Protein AF-X1JMI4-F1 (afdb_monomer_lite)

pLDDT: mean 95.99, std 2.15, range [86.31, 98.31]

Foldseek 3Di:
DVCQQVVHDPDDPVVVVVLVVCVVVVQKDKDFDDDPNDTFKIWIWGDDPNDIDTDDMGGRPVD

Sequence (63 aa):
MHHKTSGRITRPIITFDMMYKWIIDGYGILCGLKYKGKYIGFALVTVYKKAAYYGSASDDPDI

Radius of gyration: 12.51 Å; chains: 1; bounding box: 30×18×33 Å

Structure (mmCIF, N/CA/C/O backbone):
data_AF-X1JMI4-F1
#
_entry.id   AF-X1JMI4-F1
#
loop_
_atom_site.group_PDB
_atom_site.id
_atom_site.type_symbol
_atom_site.label_atom_id
_atom_site.label_alt_id
_atom_site.label_comp_id
_atom_site.label_asym_id
_atom_site.label_entity_id
_atom_site.label_seq_id
_atom_site.pdbx_PDB_ins_code
_atom_site.Cartn_x
_atom_site.Cartn_y
_atom_site.Cartn_z
_atom_site.occupancy
_atom_site.B_iso_or_equiv
_atom_site.auth_seq_id
_atom_site.auth_comp_id
_atom_site.auth_asym_id
_atom_site.auth_atom_id
_atom_site.pdbx_PDB_model_num
ATOM 1 N N . MET A 1 1 ? 3.966 0.561 -10.521 1.00 86.31 1 MET A N 1
ATOM 2 C CA . MET A 1 1 ? 4.872 -0.534 -10.112 1.00 86.31 1 MET A CA 1
ATOM 3 C C . MET A 1 1 ? 4.219 -1.904 -10.274 1.00 86.31 1 MET A C 1
ATOM 5 O O . MET 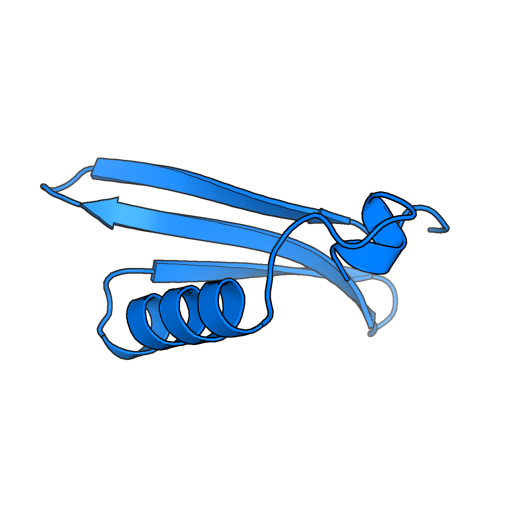A 1 1 ? 4.755 -2.676 -11.040 1.00 86.31 1 MET A O 1
ATOM 9 N N . HIS A 1 2 ? 3.026 -2.178 -9.727 1.00 94.75 2 HIS A N 1
ATOM 10 C CA . HIS A 1 2 ? 2.341 -3.480 -9.900 1.00 94.75 2 HIS A CA 1
ATOM 11 C C . HIS A 1 2 ? 2.244 -4.034 -11.333 1.00 94.75 2 HIS A C 1
ATOM 13 O O . HIS A 1 2 ? 2.411 -5.236 -11.527 1.00 94.75 2 HIS A O 1
ATOM 19 N N . HIS A 1 3 ? 1.974 -3.183 -12.331 1.00 94.81 3 HIS A N 1
ATOM 20 C CA . HIS A 1 3 ? 1.982 -3.623 -13.730 1.00 94.81 3 HIS A CA 1
ATOM 21 C C . HIS A 1 3 ? 3.369 -4.143 -14.134 1.00 94.81 3 HIS A C 1
ATOM 23 O O . HIS A 1 3 ? 3.474 -5.237 -14.671 1.00 94.81 3 HIS A O 1
ATOM 29 N N . LYS A 1 4 ? 4.427 -3.408 -13.777 1.00 94.38 4 LYS A N 1
ATOM 30 C CA . LYS A 1 4 ? 5.816 -3.819 -13.993 1.00 94.38 4 LYS A CA 1
ATOM 31 C C . LYS A 1 4 ? 6.125 -5.139 -13.274 1.00 94.38 4 LYS A C 1
ATOM 33 O O . LYS A 1 4 ? 6.547 -6.080 -13.923 1.00 94.38 4 LYS A O 1
ATOM 38 N N . THR A 1 5 ? 5.815 -5.232 -11.980 1.00 95.00 5 THR A N 1
ATOM 39 C CA . THR A 1 5 ? 6.040 -6.428 -11.145 1.00 95.00 5 THR A CA 1
ATOM 40 C C . THR A 1 5 ? 5.380 -7.687 -11.701 1.00 95.00 5 THR A C 1
ATOM 42 O O . THR A 1 5 ? 5.955 -8.763 -11.651 1.00 95.00 5 THR A O 1
ATOM 45 N N . SER A 1 6 ? 4.149 -7.577 -12.208 1.00 95.00 6 SER A N 1
ATOM 46 C CA . SER A 1 6 ? 3.351 -8.747 -12.609 1.00 95.00 6 SER A CA 1
ATOM 47 C C . SER A 1 6 ? 3.298 -9.002 -14.117 1.00 95.00 6 SER A C 1
ATOM 49 O O . SER A 1 6 ? 2.699 -9.989 -14.538 1.00 95.00 6 SER A O 1
ATOM 51 N N . GLY A 1 7 ? 3.844 -8.098 -14.936 1.00 96.12 7 GLY A N 1
ATOM 52 C CA . GLY A 1 7 ? 3.761 -8.152 -16.399 1.00 96.12 7 GLY A CA 1
ATOM 53 C C . GLY A 1 7 ? 2.356 -7.931 -16.981 1.00 96.12 7 GLY A C 1
ATOM 54 O O . GLY A 1 7 ? 2.171 -8.049 -18.188 1.00 96.12 7 GLY A O 1
ATOM 55 N N . ARG A 1 8 ? 1.348 -7.627 -16.150 1.00 95.56 8 ARG A N 1
ATOM 56 C CA . ARG A 1 8 ? -0.035 -7.361 -16.581 1.00 95.56 8 ARG A CA 1
ATOM 57 C C . ARG A 1 8 ? -0.750 -6.381 -15.656 1.00 95.56 8 ARG A C 1
ATOM 59 O O . ARG A 1 8 ? -0.314 -6.114 -14.540 1.00 95.56 8 ARG A O 1
ATOM 66 N N . ILE A 1 9 ? -1.892 -5.859 -16.090 1.00 95.19 9 ILE A N 1
ATOM 67 C CA . ILE A 1 9 ? -2.753 -5.042 -15.228 1.00 95.19 9 ILE A CA 1
ATOM 68 C C . ILE A 1 9 ? -3.547 -5.981 -14.317 1.00 95.19 9 ILE A C 1
ATOM 70 O O . ILE A 1 9 ? -4.456 -6.673 -14.764 1.00 95.19 9 ILE A O 1
ATOM 74 N N . THR A 1 10 ? -3.191 -6.028 -13.033 1.00 94.56 10 THR A N 1
ATOM 75 C CA . THR A 1 10 ? -3.850 -6.897 -12.041 1.00 94.56 10 THR A CA 1
ATOM 76 C C . THR A 1 10 ? -4.984 -6.212 -11.287 1.00 94.56 10 THR A C 1
ATOM 78 O O . THR A 1 10 ? -5.795 -6.895 -10.665 1.00 94.56 10 THR A O 1
ATOM 81 N N . ARG A 1 11 ? -5.038 -4.872 -11.305 1.00 93.44 11 ARG A N 1
ATOM 82 C CA . ARG A 1 11 ? -6.040 -4.064 -10.598 1.00 93.44 11 ARG A CA 1
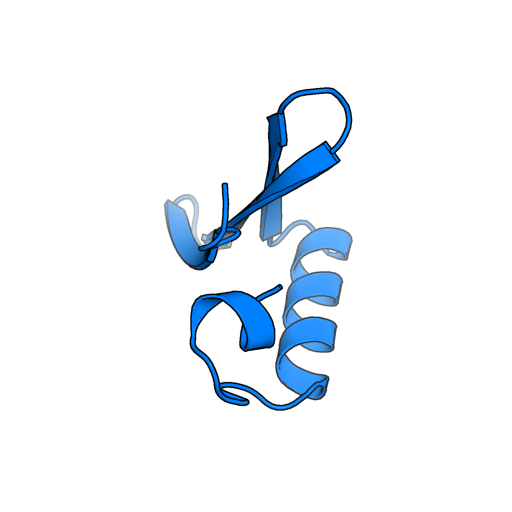ATOM 83 C C . ARG A 1 11 ? -6.377 -2.793 -11.384 1.00 93.44 11 ARG A C 1
ATOM 85 O O . ARG A 1 11 ? -5.464 -2.198 -11.961 1.00 93.44 11 ARG A O 1
ATOM 92 N N . PRO A 1 12 ? -7.648 -2.359 -11.390 1.00 95.31 12 PRO A N 1
ATOM 93 C CA . PRO A 1 12 ? -8.039 -1.075 -11.960 1.00 95.31 12 PRO A CA 1
ATOM 94 C C . PRO A 1 12 ? -7.492 0.096 -11.131 1.00 95.31 12 PRO A C 1
ATOM 96 O O . PRO A 1 12 ? -7.195 -0.052 -9.944 1.00 95.31 12 PRO A O 1
ATOM 99 N N . ILE A 1 13 ? -7.400 1.280 -11.747 1.00 95.06 13 ILE A N 1
ATOM 100 C CA . ILE A 1 13 ? -6.839 2.480 -11.102 1.00 95.06 13 ILE A CA 1
ATOM 101 C C . ILE A 1 13 ? -7.580 2.866 -9.813 1.00 95.06 13 ILE A C 1
ATOM 103 O O . ILE A 1 13 ? -6.937 3.146 -8.806 1.00 95.06 13 ILE A O 1
ATOM 107 N N . ILE A 1 14 ? -8.910 2.715 -9.806 1.00 97.75 14 ILE A N 1
ATOM 108 C CA . ILE A 1 14 ? -9.786 2.982 -8.654 1.00 97.75 14 ILE A CA 1
ATOM 109 C C . ILE A 1 14 ? -9.337 2.239 -7.386 1.00 97.75 14 ILE A C 1
ATOM 111 O O . ILE A 1 14 ? -9.505 2.727 -6.272 1.00 97.75 14 ILE A O 1
ATOM 115 N N . THR A 1 15 ? -8.729 1.056 -7.527 1.00 96.38 15 THR A N 1
ATOM 116 C CA . THR A 1 15 ? -8.212 0.306 -6.381 1.00 96.38 15 THR A CA 1
ATOM 117 C C . THR A 1 15 ? -7.034 1.019 -5.725 1.00 96.38 15 THR A C 1
ATOM 119 O O . THR A 1 15 ? -6.941 1.034 -4.501 1.00 96.38 15 THR A O 1
ATOM 122 N N . PHE A 1 16 ? -6.161 1.643 -6.515 1.00 96.19 16 PHE A N 1
ATOM 123 C CA . PHE A 1 16 ? -5.047 2.431 -5.997 1.00 96.19 16 PHE A CA 1
ATOM 124 C C . PHE A 1 16 ? -5.525 3.746 -5.376 1.00 96.19 16 PHE A C 1
ATOM 126 O O . PHE A 1 16 ? -5.000 4.130 -4.334 1.00 96.19 16 PHE A O 1
ATOM 133 N N . ASP A 1 17 ? -6.564 4.371 -5.934 1.00 97.81 17 ASP A N 1
ATOM 134 C CA . ASP A 1 17 ? -7.177 5.573 -5.352 1.00 97.81 17 ASP A CA 1
ATOM 135 C C . ASP A 1 17 ? -7.773 5.284 -3.965 1.00 97.81 17 ASP A C 1
ATOM 137 O O . ASP A 1 17 ? -7.565 6.044 -3.018 1.00 97.81 17 ASP A O 1
ATOM 141 N N . MET A 1 18 ? -8.446 4.138 -3.801 1.00 97.25 18 MET A N 1
ATOM 142 C CA . MET A 1 18 ? -8.941 3.689 -2.493 1.00 97.25 18 MET A CA 1
ATOM 143 C C . MET A 1 18 ? -7.802 3.431 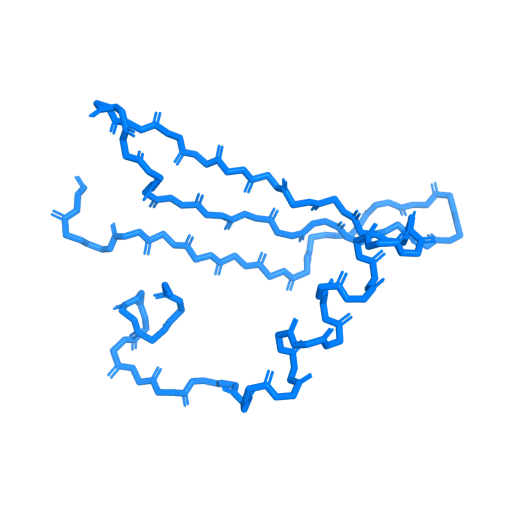-1.501 1.00 97.25 18 MET A C 1
ATOM 145 O O . MET A 1 18 ? -7.880 3.869 -0.355 1.00 97.25 18 MET A O 1
ATOM 149 N N . MET A 1 19 ? -6.728 2.759 -1.934 1.00 96.94 19 MET A N 1
ATOM 150 C CA . MET A 1 19 ? -5.551 2.521 -1.089 1.00 96.94 19 MET A CA 1
ATOM 151 C C . MET A 1 19 ? -4.891 3.831 -0.652 1.00 96.94 19 MET A C 1
ATOM 153 O O . MET A 1 19 ? -4.508 3.966 0.508 1.00 96.94 19 MET A O 1
ATOM 157 N N . TYR A 1 20 ? -4.790 4.807 -1.558 1.00 97.31 20 TYR A N 1
ATOM 158 C CA . TYR A 1 20 ? -4.289 6.139 -1.239 1.00 97.31 20 TYR A CA 1
ATOM 159 C C . TYR A 1 20 ? -5.178 6.836 -0.208 1.00 97.31 20 TYR A C 1
ATOM 161 O O . TYR A 1 20 ? -4.675 7.343 0.794 1.00 97.31 20 TYR A O 1
ATOM 169 N N . LYS A 1 21 ? -6.501 6.779 -0.386 1.00 98.12 21 LYS A N 1
ATOM 170 C CA . LYS A 1 21 ? -7.447 7.323 0.588 1.00 98.12 21 LYS A CA 1
ATOM 171 C C . LYS A 1 21 ? -7.306 6.672 1.966 1.00 98.12 21 LYS A C 1
ATOM 173 O O . LYS A 1 21 ? -7.305 7.390 2.959 1.00 98.12 21 LYS A O 1
ATOM 178 N N . TRP A 1 22 ? -7.107 5.354 2.049 1.00 97.38 22 TRP A N 1
ATOM 179 C CA . TRP A 1 22 ? -6.857 4.688 3.334 1.00 97.38 22 TRP A CA 1
ATOM 180 C C . TRP A 1 22 ? -5.606 5.212 4.034 1.00 97.38 22 TRP A C 1
ATOM 182 O O . TRP A 1 22 ? -5.616 5.339 5.253 1.00 97.38 22 TRP A O 1
ATOM 192 N N . ILE A 1 23 ? -4.548 5.544 3.290 1.00 97.19 23 ILE A N 1
ATOM 193 C CA . ILE A 1 23 ? -3.340 6.149 3.867 1.00 97.19 23 ILE A CA 1
ATOM 194 C C . ILE A 1 23 ? -3.656 7.536 4.435 1.00 97.19 23 ILE A C 1
ATOM 196 O O . ILE A 1 23 ? -3.324 7.814 5.584 1.00 97.19 23 ILE A O 1
ATOM 200 N N . ILE A 1 24 ? -4.328 8.386 3.654 1.00 98.12 24 ILE A N 1
ATOM 201 C CA . ILE A 1 24 ? -4.697 9.746 4.077 1.00 98.12 24 ILE A CA 1
ATOM 202 C C . ILE A 1 24 ? -5.621 9.733 5.300 1.00 98.12 24 ILE A C 1
ATOM 204 O O . ILE A 1 24 ? -5.437 10.528 6.217 1.00 98.12 24 ILE A O 1
ATOM 208 N N . ASP A 1 25 ? -6.568 8.799 5.347 1.00 97.44 25 ASP A N 1
ATOM 209 C CA . ASP A 1 25 ? -7.528 8.665 6.445 1.00 97.44 25 ASP A CA 1
ATOM 210 C C . ASP A 1 25 ? -6.924 7.976 7.696 1.00 97.44 25 ASP A C 1
ATOM 212 O O . AS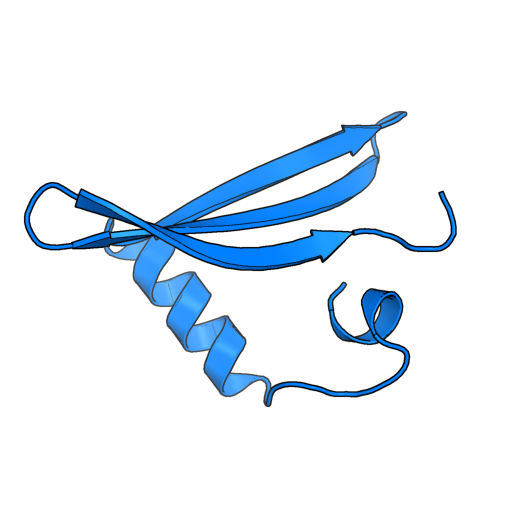P A 1 25 ? -7.617 7.781 8.693 1.00 97.44 25 ASP A O 1
ATOM 216 N N . GLY A 1 26 ? -5.643 7.579 7.666 1.00 96.31 26 GLY A N 1
ATOM 217 C CA . GLY A 1 26 ? -4.958 6.927 8.791 1.00 96.31 26 GLY A CA 1
ATOM 218 C C . GLY A 1 26 ? -5.267 5.433 8.963 1.00 96.31 26 GLY A C 1
ATOM 219 O O . GLY A 1 26 ? -4.893 4.834 9.970 1.00 96.31 26 GLY A O 1
ATOM 220 N N . TYR A 1 27 ? -5.919 4.812 7.977 1.00 97.25 27 TYR A N 1
ATOM 221 C CA . TYR A 1 27 ? -6.203 3.373 7.924 1.00 97.25 27 TYR A CA 1
ATOM 222 C C . TYR A 1 27 ? -5.138 2.562 7.170 1.00 97.25 27 TYR A C 1
ATOM 224 O O . TYR A 1 27 ? -5.224 1.333 7.111 1.00 97.25 27 TYR A O 1
ATOM 232 N N . GLY A 1 28 ? -4.130 3.219 6.597 1.00 96.88 28 GLY A N 1
ATOM 233 C CA . GLY A 1 28 ? -3.077 2.588 5.811 1.00 96.88 28 GLY A CA 1
ATOM 234 C C . GLY A 1 28 ? -1.704 3.199 6.056 1.00 96.88 28 GLY A C 1
ATOM 235 O O . GLY A 1 28 ? -1.562 4.396 6.282 1.00 96.88 28 GLY A O 1
ATOM 236 N N . ILE A 1 29 ? -0.680 2.361 5.964 1.00 97.62 29 ILE A N 1
ATOM 237 C CA . ILE A 1 29 ? 0.730 2.738 5.996 1.00 97.62 29 ILE A CA 1
ATOM 238 C C . ILE A 1 29 ? 1.362 2.197 4.718 1.00 97.62 29 ILE A C 1
ATOM 240 O O . ILE A 1 29 ? 1.288 0.997 4.444 1.00 97.62 29 ILE A O 1
ATOM 244 N N . LEU A 1 30 ? 1.983 3.078 3.935 1.00 97.69 30 LEU A N 1
ATOM 245 C CA . LEU A 1 30 ? 2.748 2.697 2.752 1.00 97.69 30 LEU A CA 1
ATOM 246 C C . LEU A 1 30 ? 4.241 2.729 3.069 1.00 97.69 30 LEU A C 1
ATOM 248 O O . LEU A 1 30 ? 4.821 3.789 3.291 1.00 97.69 30 LEU A O 1
ATOM 252 N N . CYS A 1 31 ? 4.863 1.560 3.045 1.00 97.69 31 CYS A N 1
ATOM 253 C CA . CYS A 1 31 ? 6.302 1.400 3.174 1.00 97.69 31 CYS A CA 1
ATOM 254 C C . CYS A 1 31 ? 6.933 1.380 1.781 1.00 97.69 31 CYS A C 1
ATOM 256 O O . CYS A 1 31 ? 6.449 0.671 0.900 1.00 97.69 31 CYS A O 1
ATOM 258 N N . GLY A 1 32 ? 8.019 2.130 1.583 1.00 97.06 32 GLY A N 1
ATOM 259 C CA . GLY A 1 32 ? 8.793 2.138 0.341 1.00 97.06 32 GLY A CA 1
ATOM 260 C C . GLY A 1 32 ? 10.216 1.632 0.563 1.00 97.06 32 GLY A C 1
ATOM 261 O O . GLY A 1 32 ? 10.929 2.152 1.419 1.00 97.06 32 GLY A O 1
ATOM 262 N N . LEU A 1 33 ? 10.646 0.653 -0.231 1.00 97.00 33 LEU A N 1
ATOM 263 C CA . LEU A 1 33 ? 12.031 0.195 -0.289 1.00 97.00 33 LEU A CA 1
ATOM 264 C C . LEU A 1 33 ? 12.813 1.086 -1.253 1.00 97.00 33 LEU A C 1
ATOM 266 O O . LEU A 1 33 ? 12.436 1.223 -2.419 1.00 97.00 33 LEU A O 1
ATOM 270 N N . LYS A 1 34 ? 13.908 1.685 -0.776 1.00 97.25 34 LYS A N 1
ATOM 271 C CA . LYS A 1 34 ? 14.744 2.596 -1.563 1.00 97.25 34 LYS A CA 1
ATOM 272 C C . LYS A 1 34 ? 16.146 2.020 -1.760 1.00 97.25 34 LYS A C 1
ATOM 274 O O . LYS A 1 34 ? 16.835 1.736 -0.787 1.00 97.25 34 LYS A O 1
ATOM 279 N N . TYR A 1 35 ? 16.587 1.914 -3.010 1.00 95.25 35 TYR A N 1
ATOM 280 C CA . TYR A 1 35 ? 17.926 1.468 -3.392 1.00 95.25 35 TYR A CA 1
ATOM 281 C C . TYR A 1 35 ? 18.547 2.455 -4.381 1.00 95.25 35 TYR A C 1
ATOM 283 O O . TYR A 1 35 ? 17.901 2.874 -5.342 1.00 95.25 35 TYR A O 1
ATOM 291 N N . LYS A 1 36 ? 19.793 2.882 -4.125 1.00 95.88 36 LYS A N 1
ATOM 292 C CA . LYS A 1 36 ? 20.516 3.880 -4.946 1.00 95.88 36 LYS A CA 1
ATOM 293 C C . LYS A 1 36 ? 19.671 5.121 -5.286 1.00 95.88 36 LYS A C 1
ATOM 295 O O . LYS A 1 36 ? 19.646 5.594 -6.418 1.00 95.88 36 LYS A O 1
ATOM 300 N N . GLY A 1 37 ? 18.925 5.630 -4.305 1.00 95.56 37 GLY A N 1
ATOM 301 C CA . GLY A 1 37 ? 18.084 6.818 -4.477 1.00 95.56 37 GLY A CA 1
ATOM 302 C C . GLY A 1 37 ? 16.719 6.574 -5.137 1.00 95.56 37 GLY A C 1
ATOM 303 O O . GLY A 1 37 ? 15.895 7.486 -5.131 1.00 95.56 37 GLY A O 1
ATOM 304 N N . LYS A 1 38 ? 16.438 5.366 -5.641 1.00 95.00 38 LYS A N 1
ATOM 305 C CA . LYS A 1 38 ? 15.188 5.012 -6.330 1.00 95.00 38 LYS A CA 1
ATOM 306 C C . LYS A 1 3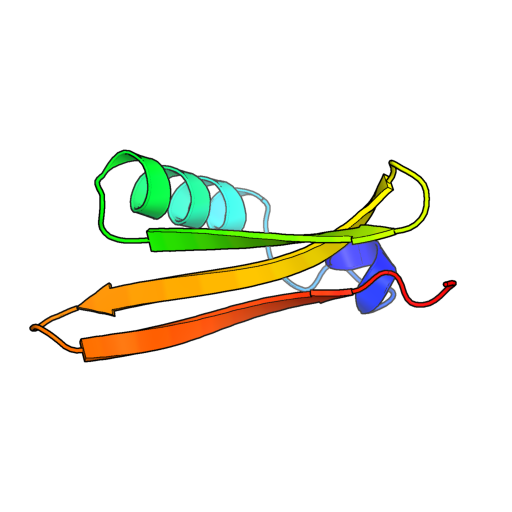8 ? 14.311 4.122 -5.459 1.00 95.00 38 LYS A C 1
ATOM 308 O O . LYS A 1 38 ? 14.829 3.277 -4.737 1.00 95.00 38 LYS A O 1
ATOM 313 N N . TYR A 1 39 ? 12.994 4.296 -5.531 1.00 96.25 39 TYR A N 1
ATOM 314 C CA . TYR A 1 39 ? 12.069 3.334 -4.934 1.00 96.25 39 TYR A CA 1
ATOM 315 C C . TYR A 1 39 ? 11.974 2.101 -5.826 1.00 96.25 39 TYR A C 1
ATOM 317 O O . TYR A 1 39 ? 11.633 2.224 -7.000 1.00 96.25 39 TYR A O 1
ATOM 325 N N . ILE A 1 40 ? 12.287 0.942 -5.258 1.00 97.31 40 ILE A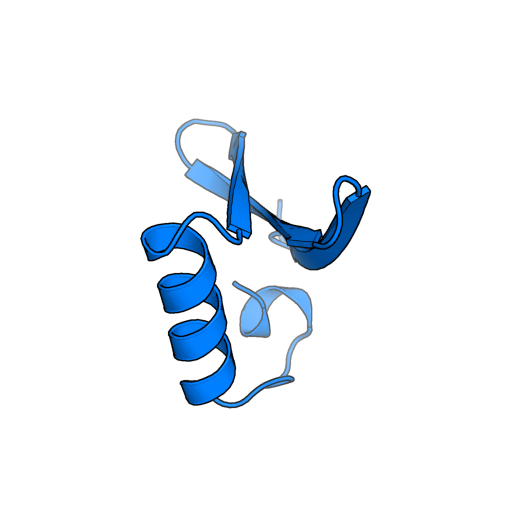 N 1
ATOM 326 C CA . ILE A 1 40 ? 12.325 -0.351 -5.956 1.00 97.31 40 ILE A CA 1
ATOM 327 C C . ILE A 1 40 ? 11.295 -1.334 -5.402 1.00 97.31 40 ILE A C 1
ATOM 329 O O . ILE A 1 40 ? 11.190 -2.454 -5.875 1.00 97.31 40 ILE A O 1
ATOM 333 N N . GLY A 1 41 ? 10.533 -0.933 -4.388 1.00 97.19 41 GLY A N 1
ATOM 334 C CA . GLY A 1 41 ? 9.463 -1.755 -3.859 1.00 97.19 41 GLY A CA 1
ATOM 335 C C . GLY A 1 41 ? 8.552 -0.980 -2.929 1.00 97.19 41 GLY A C 1
ATOM 336 O O . GLY A 1 41 ? 8.940 0.045 -2.366 1.00 97.19 41 GLY A O 1
ATOM 337 N N . PHE A 1 42 ? 7.336 -1.480 -2.771 1.00 97.69 42 PHE A N 1
ATOM 338 C CA . PHE A 1 42 ? 6.326 -0.932 -1.885 1.00 97.69 42 PHE A CA 1
ATOM 339 C C . PHE A 1 42 ? 5.559 -2.047 -1.192 1.00 97.69 42 PHE A C 1
ATOM 341 O O . PHE A 1 42 ? 5.275 -3.076 -1.801 1.00 97.69 42 PHE A O 1
ATOM 348 N N . ALA A 1 43 ? 5.165 -1.796 0.053 1.00 98.06 43 ALA A N 1
ATOM 349 C CA . ALA A 1 43 ? 4.248 -2.630 0.812 1.00 98.06 43 ALA A CA 1
ATOM 350 C C . ALA A 1 43 ? 3.217 -1.746 1.518 1.00 98.06 43 ALA A C 1
ATOM 352 O O . ALA A 1 43 ? 3.568 -0.823 2.250 1.00 98.06 43 ALA A O 1
ATOM 353 N N . LEU A 1 44 ? 1.941 -2.035 1.293 1.00 98.19 44 LEU A N 1
ATOM 354 C CA . LEU A 1 44 ? 0.811 -1.428 1.971 1.00 98.19 44 LEU A CA 1
ATOM 355 C C . LEU A 1 44 ? 0.398 -2.320 3.139 1.00 98.19 44 LEU A C 1
ATOM 357 O O . LEU A 1 44 ? 0.015 -3.479 2.948 1.00 98.19 44 LEU A O 1
ATOM 361 N N . VAL A 1 45 ? 0.416 -1.740 4.331 1.00 98.31 45 VAL A N 1
ATOM 362 C CA . VAL A 1 45 ? -0.145 -2.324 5.545 1.00 98.31 45 VAL A CA 1
ATOM 363 C C . VAL A 1 45 ? -1.408 -1.553 5.895 1.00 98.31 45 VAL A C 1
ATOM 365 O O . VAL A 1 45 ? -1.372 -0.334 6.021 1.00 98.31 45 VAL A O 1
ATOM 368 N N . THR A 1 46 ? -2.529 -2.243 6.059 1.00 97.81 46 THR A N 1
ATOM 369 C CA . THR A 1 46 ? -3.775 -1.634 6.542 1.00 97.81 46 THR A CA 1
ATOM 370 C C . THR A 1 46 ? -3.940 -1.887 8.030 1.00 97.81 46 THR A C 1
ATOM 372 O O . THR A 1 46 ? -3.609 -2.973 8.511 1.00 97.81 46 THR A O 1
ATOM 375 N N . VAL A 1 47 ? -4.492 -0.920 8.756 1.00 96.12 47 VAL A N 1
ATOM 376 C CA . VAL A 1 47 ? -4.790 -1.050 10.185 1.00 96.12 47 VAL A CA 1
ATOM 377 C C . VAL A 1 47 ? -6.294 -1.134 10.406 1.00 96.12 47 VAL A C 1
ATOM 379 O O . VAL A 1 47 ? -7.065 -0.293 9.951 1.00 96.12 47 VAL A O 1
ATOM 382 N N . TYR A 1 48 ? -6.732 -2.172 11.114 1.00 94.25 48 TYR A N 1
ATOM 383 C CA . TYR A 1 48 ? -8.142 -2.386 11.424 1.00 94.25 48 TYR A CA 1
ATOM 384 C C . TYR A 1 48 ? -8.292 -3.120 12.755 1.00 94.25 48 TYR A C 1
ATOM 386 O O . TYR A 1 48 ? -7.594 -4.098 13.011 1.00 94.25 48 TYR A O 1
ATOM 394 N N . LYS A 1 49 ? -9.201 -2.652 13.623 1.00 93.94 49 LYS A N 1
ATOM 395 C CA . LYS A 1 49 ? -9.491 -3.255 14.943 1.00 93.94 49 LYS A CA 1
ATOM 396 C C . LYS A 1 49 ? -8.234 -3.605 15.763 1.00 93.94 49 LYS A C 1
ATOM 398 O O . LYS A 1 49 ? -8.121 -4.705 16.291 1.00 93.94 49 LYS A O 1
ATOM 403 N N . LYS A 1 50 ? -7.302 -2.651 15.891 1.00 93.62 50 LYS A N 1
ATOM 404 C CA . LYS A 1 50 ? -6.028 -2.806 16.630 1.00 93.62 50 LYS A CA 1
ATOM 405 C C . LYS A 1 50 ? -5.092 -3.897 16.080 1.00 93.62 50 LYS A C 1
ATOM 407 O O . LYS A 1 50 ? -4.188 -4.331 16.784 1.00 93.62 50 LYS A O 1
ATOM 412 N N . ALA A 1 51 ? -5.283 -4.315 14.833 1.00 97.06 51 ALA A N 1
ATOM 413 C CA . ALA A 1 51 ? -4.403 -5.239 14.133 1.00 97.06 51 ALA A CA 1
ATOM 414 C C . ALA A 1 51 ? -3.883 -4.611 12.834 1.00 97.06 51 ALA A C 1
ATOM 416 O O . ALA A 1 51 ? -4.521 -3.729 12.251 1.00 97.06 51 ALA A O 1
ATOM 417 N N . ALA A 1 52 ? -2.718 -5.084 12.397 1.00 97.31 52 ALA A N 1
ATOM 418 C CA . ALA A 1 52 ? -2.092 -4.716 11.137 1.00 97.31 52 ALA A CA 1
ATOM 419 C C . ALA A 1 52 ? -2.189 -5.888 10.156 1.00 97.31 52 ALA A C 1
ATOM 421 O O . ALA A 1 52 ? -1.951 -7.036 10.527 1.00 97.31 52 ALA A O 1
ATOM 422 N N . TYR A 1 53 ? -2.520 -5.585 8.905 1.00 97.50 53 TYR A N 1
ATOM 423 C CA . TYR A 1 53 ? -2.694 -6.572 7.847 1.00 97.50 53 TYR A CA 1
ATOM 424 C C . TYR A 1 53 ? -1.849 -6.181 6.648 1.00 97.50 53 TYR A C 1
ATOM 426 O O . TYR A 1 53 ? -1.915 -5.048 6.170 1.00 97.50 53 TYR A O 1
ATOM 434 N N . TYR A 1 54 ? -1.072 -7.130 6.142 1.00 97.00 54 TYR A N 1
ATOM 435 C CA . TYR A 1 54 ? -0.356 -6.963 4.889 1.00 97.00 54 TYR A CA 1
ATOM 436 C C . TYR A 1 54 ? -1.347 -7.044 3.721 1.00 97.00 54 TYR A C 1
ATOM 438 O O . TYR A 1 54 ? -1.988 -8.075 3.527 1.00 97.00 54 TYR A O 1
ATOM 446 N N . GLY A 1 55 ? -1.515 -5.945 2.982 1.00 93.75 55 GLY A N 1
ATOM 447 C CA . GLY A 1 55 ? -2.587 -5.810 1.992 1.00 93.75 55 GLY A CA 1
ATOM 448 C C . GLY A 1 55 ? -2.122 -5.922 0.542 1.00 93.75 55 GLY A C 1
ATOM 449 O O . GLY A 1 55 ? -2.701 -6.657 -0.255 1.00 93.75 55 GLY A O 1
ATOM 450 N N . SER A 1 56 ? -1.091 -5.168 0.165 1.00 95.44 56 SER A N 1
ATOM 451 C CA . SER A 1 56 ? -0.611 -5.131 -1.219 1.00 95.44 56 SER A CA 1
ATOM 452 C C . SER A 1 56 ? 0.872 -4.831 -1.271 1.00 95.44 56 SER A C 1
ATOM 454 O O . SER A 1 56 ? 1.346 -4.007 -0.502 1.00 95.44 56 SER A O 1
ATOM 456 N N . ALA A 1 57 ? 1.593 -5.434 -2.209 1.00 96.50 57 ALA A N 1
ATOM 457 C CA . ALA A 1 57 ? 2.986 -5.099 -2.438 1.00 96.50 57 ALA A CA 1
ATOM 458 C C . ALA A 1 57 ? 3.400 -5.287 -3.886 1.00 96.50 57 ALA A C 1
ATOM 460 O O . ALA A 1 57 ? 2.795 -6.056 -4.636 1.00 96.50 57 ALA A O 1
ATOM 461 N N . SER A 1 58 ? 4.447 -4.568 -4.252 1.00 96.75 58 SER A N 1
ATOM 462 C CA . SER A 1 58 ? 5.070 -4.645 -5.559 1.00 96.75 58 SER A CA 1
ATOM 463 C C . SER A 1 58 ? 6.541 -4.321 -5.426 1.00 96.75 58 SER A C 1
ATOM 465 O O . SER A 1 58 ? 6.876 -3.346 -4.762 1.00 96.75 58 SER A O 1
ATOM 467 N N . ASP A 1 59 ? 7.377 -5.067 -6.113 1.00 96.56 59 ASP A N 1
ATOM 468 C CA . ASP A 1 59 ? 8.811 -4.877 -6.245 1.00 96.56 59 ASP A CA 1
ATOM 469 C C . ASP A 1 59 ? 9.183 -4.704 -7.722 1.00 96.56 59 ASP A C 1
ATOM 471 O O . ASP A 1 59 ? 8.430 -5.083 -8.623 1.00 96.56 59 ASP A O 1
ATOM 475 N N . ASP A 1 60 ? 10.290 -4.024 -7.985 1.00 95.50 60 ASP A N 1
ATOM 476 C CA . ASP A 1 60 ? 10.831 -3.877 -9.328 1.00 95.50 60 ASP A CA 1
ATOM 477 C C . ASP A 1 60 ? 11.525 -5.192 -9.729 1.00 95.50 60 ASP A C 1
ATOM 479 O O . ASP A 1 60 ? 12.536 -5.525 -9.119 1.00 95.50 60 ASP A O 1
ATOM 483 N N . PRO A 1 61 ? 11.015 -5.940 -10.727 1.00 94.50 61 PRO A N 1
ATOM 484 C CA . PRO A 1 61 ? 11.563 -7.250 -11.081 1.00 94.50 61 PRO A CA 1
ATOM 485 C C . PRO A 1 61 ? 12.904 -7.173 -11.828 1.00 94.50 61 PRO A C 1
ATOM 487 O O . PRO A 1 61 ? 13.523 -8.207 -12.061 1.00 94.50 61 PRO A O 1
ATOM 490 N N . ASP A 1 62 ? 13.342 -5.975 -12.230 1.00 94.25 62 ASP A N 1
ATOM 491 C CA . ASP A 1 62 ? 14.569 -5.777 -13.011 1.00 94.25 62 ASP A CA 1
ATOM 492 C C . ASP A 1 62 ? 15.777 -5.359 -12.147 1.00 94.25 62 ASP A C 1
ATOM 494 O O . ASP A 1 62 ? 16.830 -5.012 -12.693 1.00 94.25 62 ASP A O 1
ATOM 498 N N . ILE A 1 63 ? 15.624 -5.299 -10.817 1.00 86.88 63 ILE A N 1
ATOM 499 C CA . ILE A 1 63 ? 16.643 -4.823 -9.863 1.00 86.88 63 ILE A CA 1
ATOM 500 C C . ILE A 1 63 ? 16.930 -5.903 -8.829 1.00 86.88 63 ILE A C 1
ATOM 502 O O . ILE A 1 63 ? 18.136 -6.153 -8.597 1.00 86.88 63 ILE A O 1
#

Organism: NCBI:txid412755

Secondary structure (DSSP, 8-state):
-HHHHHSS--S-HHHHHHHHHHHHTTSEEEEEEEETTEEEEEEEEEEETTEEEEEEEEE-TT-